Protein AF-A0A4V2JX90-F1 (afdb_monomer)

Secondary structure (DSSP, 8-state):
------------TTHHHHS--SEEEEETTTTEEEEEEEEEE-GGGHHHHHHHHHHTTHHHHHHHHHHHTSEEEEEEEEEETTS-B-TTHHHHHHHHT--HHHHHHHHHHHHHHHHHHHHHHHHHHHH-TTTSHHHHHHHHHHHHHHHTT--PPPPPPPP------------

Sequence (171 aa):
MFKIEFKFISFRYFYLIWNRPDIFILDKKKNKITLIEVGITSQDSLQKVETKKLRKYDLLANELGLIYKCSVEIIPYVMTWDGIVTKYHKSHLKRLEIPMNVEAYIQSIVLKKTVETISFDRRRGLDSGLNAEESWERALMGVIIGSEMHEEPIPPLKEAKREEDGVKILK

Radius of gyration: 28.01 Å; Cα contacts (8 Å, |Δi|>4): 129; chains: 1; bounding box: 46×88×72 Å

Structure (mmCIF, N/CA/C/O backbone):
data_AF-A0A4V2JX90-F1
#
_entry.id   AF-A0A4V2JX90-F1
#
loop_
_atom_site.group_PDB
_atom_site.id
_atom_site.type_symbol
_atom_site.label_atom_id
_atom_site.label_alt_id
_atom_site.label_comp_id
_atom_site.label_asym_id
_atom_site.label_entity_id
_atom_site.label_seq_id
_atom_site.pdbx_PDB_ins_code
_atom_site.Cartn_x
_atom_site.Cartn_y
_atom_site.Cartn_z
_atom_site.occupancy
_atom_site.B_iso_or_equiv
_atom_site.auth_seq_id
_atom_site.auth_comp_id
_atom_site.auth_asym_id
_atom_site.auth_atom_id
_atom_site.pdbx_PDB_model_num
ATOM 1 N N . MET A 1 1 ? -22.627 -4.793 3.255 1.00 29.77 1 MET A N 1
ATOM 2 C CA . MET A 1 1 ? -22.663 -3.658 2.306 1.00 29.77 1 MET A CA 1
ATOM 3 C C . MET A 1 1 ? -21.677 -2.594 2.779 1.00 29.77 1 MET A C 1
ATOM 5 O O . MET A 1 1 ? -21.986 -1.838 3.697 1.00 29.77 1 MET A O 1
ATOM 9 N N . P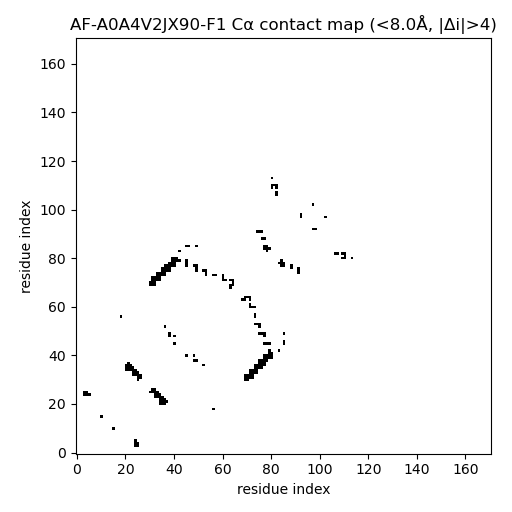HE A 1 2 ? -20.458 -2.615 2.235 1.00 29.84 2 PHE A N 1
ATOM 10 C CA . PHE A 1 2 ? -19.443 -1.591 2.485 1.00 29.84 2 PHE A CA 1
ATOM 11 C C . PHE A 1 2 ? -19.854 -0.326 1.735 1.00 29.84 2 PHE A C 1
ATOM 13 O O . PHE A 1 2 ? -19.918 -0.320 0.510 1.00 29.84 2 PHE A O 1
ATOM 20 N N . LYS A 1 3 ? -20.212 0.727 2.469 1.00 25.84 3 LYS A N 1
ATOM 21 C CA . LYS A 1 3 ? -20.506 2.030 1.878 1.00 25.84 3 LYS A CA 1
ATOM 22 C C . LYS A 1 3 ? -19.171 2.761 1.754 1.00 25.84 3 LYS A C 1
ATOM 24 O O . LYS A 1 3 ? -18.691 3.320 2.735 1.00 25.84 3 LYS A O 1
ATOM 29 N N . ILE A 1 4 ? -18.545 2.690 0.581 1.00 36.25 4 ILE A N 1
ATOM 30 C CA . ILE A 1 4 ? -17.352 3.485 0.270 1.00 36.25 4 ILE A CA 1
ATOM 31 C C . ILE A 1 4 ? -17.838 4.923 0.052 1.00 36.25 4 ILE A C 1
ATOM 33 O O . ILE A 1 4 ? -18.248 5.300 -1.041 1.00 36.25 4 ILE A O 1
ATOM 37 N N . GLU A 1 5 ? -17.895 5.716 1.123 1.00 29.45 5 GLU A N 1
ATOM 38 C CA . GLU A 1 5 ? -18.106 7.160 1.008 1.00 29.45 5 GLU A CA 1
ATOM 39 C C . GLU A 1 5 ? -16.766 7.804 0.633 1.00 29.45 5 GLU A C 1
ATOM 41 O O . GLU A 1 5 ? -15.902 7.985 1.490 1.00 29.45 5 GLU A O 1
ATOM 46 N N . PHE A 1 6 ? -16.596 8.182 -0.639 1.00 34.50 6 PHE A N 1
ATOM 47 C CA . PHE A 1 6 ? -15.551 9.124 -1.052 1.00 34.50 6 PHE A CA 1
ATOM 48 C C . PHE A 1 6 ? -15.888 10.506 -0.484 1.00 34.50 6 PHE A C 1
ATOM 50 O O . PHE A 1 6 ? -16.434 11.371 -1.164 1.00 34.50 6 PHE A O 1
ATOM 57 N N . LYS A 1 7 ? -15.612 10.720 0.802 1.00 36.81 7 LYS A N 1
ATOM 58 C CA . LYS A 1 7 ? -15.626 12.066 1.366 1.00 36.81 7 LYS A CA 1
ATOM 59 C C . LYS A 1 7 ? -14.306 12.739 1.014 1.00 36.81 7 LYS A C 1
ATOM 61 O O . LYS A 1 7 ? -13.288 12.476 1.646 1.00 36.81 7 LYS A O 1
ATOM 66 N N . PHE A 1 8 ? -14.341 13.637 0.032 1.00 36.81 8 PHE A N 1
ATOM 67 C CA . PHE A 1 8 ? -13.357 14.712 -0.058 1.00 36.81 8 PHE A CA 1
ATOM 68 C C . PHE A 1 8 ? -13.510 15.568 1.204 1.00 36.81 8 PHE A C 1
ATOM 70 O O . PHE A 1 8 ? -14.436 16.367 1.334 1.00 36.81 8 PHE A O 1
ATOM 77 N N . ILE A 1 9 ? -12.661 15.318 2.197 1.00 41.91 9 ILE A N 1
ATOM 78 C CA . ILE A 1 9 ? -12.622 16.100 3.428 1.00 41.91 9 ILE A CA 1
ATOM 79 C C . ILE A 1 9 ? -11.915 17.417 3.099 1.00 41.91 9 ILE A C 1
ATOM 81 O O . ILE A 1 9 ? -10.709 17.452 2.867 1.00 41.91 9 ILE A O 1
ATOM 85 N N . SER A 1 10 ? -12.687 18.504 3.091 1.00 36.66 10 SER A N 1
ATOM 86 C CA . SER A 1 10 ? -12.191 19.880 3.111 1.00 36.66 10 SER A CA 1
ATOM 87 C C . SER A 1 10 ? -11.546 20.167 4.473 1.00 36.66 10 SER A C 1
ATOM 89 O O . SER A 1 10 ? -12.164 20.769 5.346 1.00 36.66 10 SER A O 1
ATOM 91 N N . PHE A 1 11 ? -10.309 19.719 4.680 1.00 35.97 11 PHE A N 1
ATOM 92 C CA . PHE A 1 11 ? -9.453 20.212 5.758 1.00 35.97 11 PHE A CA 1
ATOM 93 C C . PHE A 1 11 ? -8.306 20.992 5.119 1.00 35.97 11 PHE A C 1
ATOM 95 O O . PHE A 1 11 ? -7.435 20.414 4.487 1.00 35.97 11 PHE A O 1
ATOM 102 N N . ARG A 1 12 ? -8.345 22.323 5.259 1.00 38.94 12 ARG A N 1
ATOM 103 C CA . ARG A 1 12 ? -7.213 23.250 5.083 1.00 38.94 12 ARG A CA 1
ATOM 104 C C . ARG A 1 12 ? -6.366 22.979 3.825 1.00 38.94 12 ARG A C 1
ATOM 106 O O . ARG A 1 12 ? -5.317 22.346 3.883 1.00 38.94 12 ARG A O 1
ATOM 113 N N . TYR A 1 13 ? -6.840 23.535 2.709 1.00 39.00 13 TYR A N 1
ATOM 114 C CA . TYR A 1 13 ? -6.407 23.370 1.311 1.00 39.00 13 TYR A CA 1
ATOM 115 C C . TYR A 1 13 ? -4.895 23.337 0.995 1.00 39.00 13 TYR A C 1
ATOM 117 O O . TYR A 1 13 ? -4.551 22.977 -0.120 1.00 39.00 13 TYR A O 1
ATOM 125 N N . PHE A 1 14 ? -3.979 23.658 1.912 1.00 35.09 14 PHE A N 1
ATOM 126 C CA . PHE A 1 14 ? -2.550 23.769 1.599 1.00 35.09 14 PHE A CA 1
ATOM 127 C C . PHE A 1 14 ? -1.708 22.519 1.937 1.00 35.09 14 PHE A C 1
ATOM 129 O O . PHE A 1 14 ? -0.846 22.145 1.150 1.00 35.09 14 PHE A O 1
ATOM 136 N N . TYR A 1 15 ? -1.966 21.809 3.047 1.00 43.00 15 TYR A N 1
ATOM 137 C CA . TYR A 1 15 ? -1.152 20.637 3.451 1.00 43.00 15 TYR A CA 1
ATOM 138 C C . TYR A 1 15 ? -1.571 19.322 2.762 1.00 43.00 15 TYR A C 1
ATOM 140 O O . TYR A 1 15 ? -0.749 18.435 2.539 1.00 43.00 15 TYR A O 1
ATOM 148 N N . LEU A 1 16 ? -2.842 19.204 2.366 1.00 48.28 16 LEU A N 1
ATOM 149 C CA . LEU A 1 16 ? -3.390 18.008 1.711 1.00 48.28 16 LEU A CA 1
ATOM 150 C C . LEU A 1 16 ? -3.055 17.908 0.215 1.00 48.28 16 LEU A C 1
ATOM 152 O O . LEU A 1 16 ? -3.085 16.805 -0.323 1.00 48.28 16 LEU A O 1
ATOM 156 N N . ILE A 1 17 ? -2.702 19.018 -0.450 1.00 49.50 17 ILE A N 1
ATOM 157 C CA . ILE A 1 17 ? -2.241 18.990 -1.852 1.00 49.50 17 ILE A CA 1
ATOM 158 C C . ILE A 1 17 ? -0.892 18.267 -1.952 1.00 49.50 17 ILE A C 1
ATOM 160 O O . ILE A 1 17 ? -0.667 17.510 -2.893 1.00 49.50 17 ILE A O 1
ATOM 164 N N . TRP A 1 18 ? -0.024 18.448 -0.954 1.00 49.97 18 TRP A N 1
ATOM 165 C CA . TRP A 1 18 ? 1.335 17.906 -0.967 1.00 49.97 18 TRP A CA 1
ATOM 166 C C . TRP A 1 18 ? 1.446 16.477 -0.431 1.00 49.97 18 TRP A C 1
ATOM 168 O O . TRP A 1 18 ? 2.356 15.755 -0.832 1.00 49.97 18 TRP A O 1
ATOM 178 N N . ASN A 1 19 ? 0.535 16.041 0.448 1.00 69.94 19 ASN A N 1
ATOM 179 C CA . ASN A 1 19 ? 0.655 14.751 1.137 1.00 69.94 19 ASN A CA 1
ATOM 180 C C . ASN A 1 19 ? -0.611 13.884 1.030 1.00 69.94 19 ASN A C 1
ATOM 182 O O . ASN A 1 19 ? -1.121 13.348 2.015 1.00 69.94 19 ASN A O 1
ATOM 186 N N . ARG A 1 20 ? -1.139 13.752 -0.190 1.00 82.62 20 ARG A N 1
ATOM 187 C CA . ARG A 1 20 ? -2.344 12.966 -0.482 1.00 82.62 20 ARG A CA 1
ATOM 188 C C . ARG A 1 20 ? -2.003 11.478 -0.683 1.00 82.62 20 ARG A C 1
ATOM 190 O O . ARG A 1 20 ? -1.139 11.200 -1.511 1.00 82.62 20 ARG A O 1
ATOM 197 N N . PRO A 1 21 ? -2.642 10.536 0.035 1.00 87.00 21 PRO A N 1
ATOM 198 C CA . PRO A 1 21 ? -2.525 9.102 -0.249 1.00 87.00 21 PRO A CA 1
ATOM 199 C C . PRO A 1 21 ? -3.274 8.732 -1.535 1.00 87.00 21 PRO A C 1
ATOM 201 O O . PRO A 1 21 ? -4.259 9.391 -1.884 1.00 87.00 21 PRO A O 1
ATOM 204 N N . ASP A 1 22 ? -2.857 7.651 -2.199 1.00 88.06 22 ASP A N 1
ATOM 205 C CA . ASP A 1 22 ? -3.521 7.170 -3.421 1.00 88.06 22 ASP A CA 1
ATOM 206 C C . ASP A 1 22 ? -4.985 6.791 -3.162 1.00 88.06 22 ASP A C 1
ATOM 208 O O . ASP A 1 22 ? -5.882 7.151 -3.929 1.00 88.06 22 ASP A O 1
ATOM 212 N N . ILE A 1 23 ? -5.243 6.088 -2.054 1.00 90.31 23 ILE A N 1
ATOM 213 C CA . ILE A 1 23 ? -6.596 5.741 -1.617 1.00 90.31 23 ILE A CA 1
ATOM 214 C C . ILE A 1 23 ? -6.744 6.047 -0.127 1.00 90.31 23 ILE A C 1
ATOM 216 O O . ILE A 1 23 ? -5.899 5.703 0.700 1.00 90.31 23 ILE A O 1
ATOM 220 N N . PHE A 1 24 ? -7.869 6.668 0.214 1.00 90.69 24 PHE A N 1
ATOM 221 C CA . PHE A 1 24 ? -8.267 6.986 1.578 1.00 90.69 24 PHE A CA 1
ATOM 222 C C . PHE A 1 24 ? -9.618 6.335 1.874 1.00 90.69 24 PHE A C 1
ATOM 224 O O . PHE A 1 24 ? -10.597 6.591 1.170 1.00 90.69 24 PHE A O 1
ATOM 231 N N . ILE A 1 25 ? -9.684 5.508 2.917 1.00 90.19 25 ILE A N 1
ATOM 232 C CA . ILE A 1 25 ? -10.907 4.812 3.330 1.00 90.19 25 ILE A CA 1
ATOM 233 C C . ILE A 1 25 ? -11.227 5.196 4.771 1.00 90.19 25 ILE A C 1
ATOM 235 O O . ILE A 1 25 ? -10.423 4.949 5.666 1.00 90.19 25 ILE A O 1
ATOM 239 N N . LEU A 1 26 ? -12.417 5.750 5.006 1.00 89.94 26 LEU A N 1
ATOM 240 C CA . LEU A 1 26 ? -12.956 5.986 6.346 1.00 89.94 26 LEU A CA 1
ATOM 241 C C . LEU A 1 26 ? -14.094 5.000 6.616 1.00 89.94 26 LEU A C 1
ATOM 243 O O . LEU A 1 26 ? -15.202 5.155 6.098 1.00 89.94 26 LEU A O 1
ATOM 247 N N . ASP A 1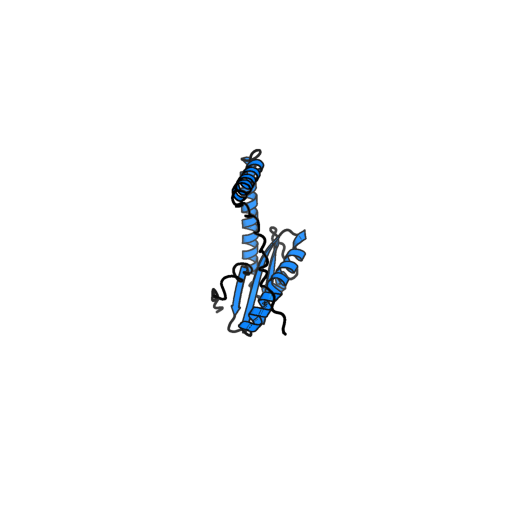 27 ? -13.835 4.013 7.468 1.00 88.25 27 ASP A N 1
ATOM 248 C CA . ASP A 1 27 ? -14.861 3.114 7.980 1.00 88.25 27 ASP A CA 1
ATOM 249 C C . ASP A 1 27 ? -15.412 3.655 9.305 1.00 88.25 27 ASP A C 1
ATOM 251 O O . ASP A 1 27 ? -14.828 3.486 10.378 1.00 88.25 27 ASP A O 1
ATOM 255 N N . LYS A 1 28 ? -16.578 4.303 9.227 1.00 88.12 28 LYS A N 1
ATOM 256 C CA . LYS A 1 28 ? -17.282 4.834 10.403 1.00 88.12 28 LYS A CA 1
ATOM 257 C C . LYS A 1 28 ? -17.780 3.742 11.352 1.00 88.12 28 LYS A C 1
ATOM 259 O O . LYS A 1 28 ? -17.926 4.012 12.536 1.00 88.12 28 LYS A O 1
ATOM 264 N N . LYS A 1 29 ? -18.069 2.531 10.857 1.00 90.50 29 LYS A N 1
ATOM 265 C CA . LYS A 1 29 ? -18.579 1.432 11.695 1.00 90.50 29 LYS A CA 1
ATOM 266 C C . LYS A 1 29 ? -17.458 0.810 12.512 1.00 90.50 29 LYS A C 1
ATOM 268 O O . LYS A 1 29 ? -17.640 0.553 13.695 1.00 90.50 29 LYS A O 1
ATOM 273 N N . LYS A 1 30 ? -16.301 0.592 11.880 1.00 90.00 30 LYS A N 1
ATOM 274 C CA . LYS A 1 30 ? -15.095 0.071 12.542 1.00 90.00 30 LYS A CA 1
ATOM 275 C C . LYS A 1 30 ? -14.282 1.166 13.255 1.00 90.00 30 LYS A C 1
ATOM 277 O O . LYS A 1 30 ? -13.256 0.850 13.846 1.00 90.00 30 LYS A O 1
ATOM 282 N N . ASN A 1 31 ? -14.718 2.431 13.186 1.00 91.44 31 ASN A N 1
ATOM 283 C CA . ASN A 1 31 ? -13.991 3.617 13.652 1.00 91.44 31 ASN A CA 1
ATOM 284 C C . ASN A 1 31 ? -12.501 3.581 13.254 1.00 91.44 31 ASN A C 1
ATOM 286 O O . ASN A 1 31 ? -11.592 3.633 14.093 1.00 91.44 31 ASN A O 1
ATOM 290 N N . LYS A 1 32 ? -12.263 3.407 11.950 1.00 93.19 32 LYS A N 1
ATOM 291 C CA . LYS A 1 32 ? -10.935 3.168 11.384 1.00 93.19 32 LYS A CA 1
ATOM 292 C C . LYS A 1 32 ? -10.738 3.936 10.083 1.00 93.19 32 LYS A C 1
ATOM 294 O O . LYS A 1 32 ? -11.591 3.898 9.198 1.00 93.19 32 LYS A O 1
ATOM 299 N N . ILE A 1 33 ? -9.584 4.575 9.946 1.00 93.12 33 ILE A N 1
ATOM 300 C CA . ILE A 1 33 ? -9.088 5.139 8.692 1.00 93.12 33 ILE A CA 1
ATOM 301 C C . ILE A 1 33 ? -8.016 4.207 8.132 1.00 93.12 33 ILE A C 1
ATOM 303 O O . ILE A 1 33 ? -7.152 3.725 8.860 1.00 93.12 33 ILE A O 1
ATOM 307 N N . THR A 1 34 ? -8.065 3.948 6.830 1.00 93.69 34 THR A N 1
ATOM 308 C CA . THR A 1 34 ? -7.023 3.213 6.109 1.00 93.69 34 THR A CA 1
ATOM 309 C C . THR A 1 34 ? -6.476 4.082 4.985 1.00 93.69 34 THR A C 1
ATOM 311 O O . THR A 1 34 ? -7.232 4.558 4.136 1.00 93.69 34 THR A O 1
ATOM 314 N N . LEU A 1 35 ? -5.164 4.291 5.001 1.00 93.31 35 LEU A N 1
ATOM 315 C CA . LEU A 1 35 ? -4.403 4.983 3.969 1.00 93.31 35 LEU A CA 1
ATOM 316 C C . LEU A 1 35 ? -3.705 3.921 3.125 1.00 93.31 35 LEU A C 1
ATOM 318 O O . LEU A 1 35 ? -2.921 3.139 3.662 1.00 93.31 35 LEU A O 1
ATOM 322 N N . ILE A 1 36 ? -3.992 3.872 1.828 1.00 92.19 36 ILE A N 1
ATOM 323 C CA . ILE A 1 36 ? -3.352 2.924 0.916 1.00 92.19 36 ILE A CA 1
ATOM 324 C C . ILE A 1 36 ? -2.487 3.706 -0.054 1.00 92.19 36 ILE A C 1
ATOM 326 O O . ILE A 1 36 ? -2.939 4.660 -0.685 1.00 92.19 36 ILE A O 1
ATOM 330 N N . GLU A 1 37 ? -1.247 3.259 -0.169 1.00 92.25 37 GLU A N 1
ATOM 331 C CA . GLU A 1 37 ? -0.259 3.822 -1.070 1.00 92.25 37 GLU A CA 1
ATOM 332 C C . GLU A 1 37 ? 0.204 2.714 -2.016 1.00 92.25 37 GLU A C 1
ATOM 334 O O . GLU A 1 37 ? 0.807 1.723 -1.595 1.00 92.25 37 GLU A O 1
ATOM 339 N N . VAL A 1 38 ? -0.088 2.876 -3.300 1.00 89.81 38 VAL A N 1
ATOM 340 C CA . VAL A 1 38 ? 0.173 1.887 -4.341 1.00 89.81 38 VAL A CA 1
ATOM 341 C C . VAL A 1 38 ? 1.541 2.156 -4.960 1.00 89.81 38 VAL A C 1
ATOM 343 O O . VAL A 1 38 ? 1.936 3.297 -5.191 1.00 89.81 38 VAL A O 1
ATOM 346 N N . GLY A 1 39 ? 2.324 1.111 -5.203 1.00 89.62 39 GLY A N 1
ATOM 347 C CA . GLY A 1 39 ? 3.629 1.222 -5.850 1.00 89.62 39 GLY A CA 1
ATOM 348 C C . GLY A 1 39 ? 3.842 0.129 -6.880 1.00 89.62 39 GLY A C 1
ATOM 349 O O . GLY A 1 39 ? 3.771 -1.045 -6.534 1.00 89.62 39 GLY A O 1
ATOM 350 N N . ILE A 1 40 ? 4.162 0.516 -8.114 1.00 90.62 40 ILE A N 1
ATOM 351 C CA . ILE A 1 40 ? 4.714 -0.394 -9.123 1.00 90.62 40 ILE A CA 1
ATOM 352 C C . ILE A 1 40 ? 6.218 -0.141 -9.184 1.00 90.62 40 ILE A C 1
ATOM 354 O O . ILE A 1 40 ? 6.645 1.012 -9.253 1.00 90.62 40 ILE A O 1
ATOM 358 N N . THR A 1 41 ? 7.028 -1.191 -9.082 1.00 91.94 41 THR A N 1
ATOM 359 C CA . THR A 1 41 ? 8.478 -1.035 -8.923 1.00 91.94 41 THR A CA 1
ATOM 360 C C . THR A 1 41 ? 9.288 -2.176 -9.542 1.00 91.94 41 THR A C 1
ATOM 362 O O . THR A 1 41 ? 8.719 -3.156 -10.017 1.00 91.94 41 THR A O 1
ATOM 365 N N . SER A 1 42 ? 10.615 -2.046 -9.559 1.00 91.31 42 SER A N 1
ATOM 366 C CA . SER A 1 42 ? 11.508 -3.131 -9.969 1.00 91.31 42 SER A CA 1
ATOM 367 C C . SER A 1 42 ? 11.675 -4.142 -8.836 1.00 91.31 42 SER A C 1
ATOM 369 O O . SER A 1 42 ? 11.535 -3.806 -7.656 1.00 91.31 42 SER A O 1
ATOM 371 N N . GLN A 1 43 ? 12.025 -5.380 -9.173 1.00 89.94 43 GLN A N 1
ATOM 372 C CA . GLN A 1 43 ? 12.210 -6.435 -8.178 1.00 89.94 43 GLN A CA 1
ATOM 373 C C . GLN A 1 43 ? 13.255 -6.076 -7.104 1.00 89.94 43 GLN A C 1
ATOM 375 O O . GLN A 1 43 ? 13.008 -6.291 -5.917 1.00 89.94 43 GLN A O 1
ATOM 380 N N . ASP A 1 44 ? 14.362 -5.439 -7.490 1.00 91.50 44 ASP A N 1
ATOM 381 C CA . ASP A 1 44 ? 15.461 -5.087 -6.575 1.00 91.50 44 ASP A CA 1
ATOM 382 C C . ASP A 1 44 ? 15.082 -4.017 -5.545 1.00 91.50 44 ASP A C 1
ATOM 384 O O . ASP A 1 44 ? 15.634 -3.954 -4.446 1.00 91.50 44 ASP A O 1
ATOM 388 N N . SER A 1 45 ? 14.123 -3.155 -5.883 1.00 91.81 45 SER A N 1
ATOM 389 C CA . SER A 1 45 ? 13.718 -2.035 -5.030 1.00 91.81 45 SER A CA 1
ATOM 390 C C . SER A 1 45 ? 12.450 -2.315 -4.221 1.00 91.81 45 SER A C 1
ATOM 392 O O . SER A 1 45 ? 12.054 -1.485 -3.398 1.00 91.81 45 SER A O 1
ATOM 394 N N . LEU A 1 46 ? 11.869 -3.510 -4.367 1.00 90.50 46 LEU A N 1
ATOM 395 C CA . LEU A 1 46 ? 10.586 -3.897 -3.785 1.00 90.50 46 LEU A CA 1
ATOM 396 C C . LEU A 1 46 ? 10.514 -3.656 -2.266 1.00 90.50 46 LEU A C 1
ATOM 398 O O . LEU A 1 46 ? 9.618 -2.957 -1.790 1.00 90.50 46 LEU A O 1
ATOM 402 N N . GLN A 1 47 ? 11.499 -4.146 -1.505 1.00 89.81 47 GLN A N 1
ATOM 403 C CA . GLN A 1 47 ? 11.542 -3.971 -0.042 1.00 89.81 47 GLN A CA 1
ATOM 404 C C . GLN A 1 47 ? 11.761 -2.508 0.375 1.00 89.81 47 GLN A C 1
ATOM 406 O O . GLN A 1 47 ? 11.183 -2.027 1.357 1.00 89.81 47 GLN A O 1
ATOM 411 N N . LYS A 1 48 ? 12.598 -1.784 -0.378 1.00 92.56 48 LYS A N 1
ATOM 412 C CA . LYS A 1 48 ? 12.916 -0.376 -0.113 1.00 92.56 48 LYS A CA 1
ATOM 413 C C . LYS A 1 48 ? 11.686 0.504 -0.328 1.00 92.56 48 LYS A C 1
ATOM 415 O O . LYS A 1 48 ? 11.389 1.359 0.506 1.00 92.56 48 LYS A O 1
ATOM 420 N N . VAL A 1 49 ? 10.961 0.283 -1.424 1.00 91.12 49 VAL A N 1
ATOM 421 C CA . VAL A 1 49 ? 9.740 1.023 -1.766 1.00 91.12 49 VAL A CA 1
ATOM 422 C C . VAL A 1 49 ? 8.619 0.718 -0.780 1.00 91.12 49 VAL A C 1
ATOM 424 O O . VAL A 1 49 ? 7.970 1.652 -0.313 1.00 91.12 49 VAL A O 1
ATOM 427 N N . GLU A 1 50 ? 8.436 -0.546 -0.401 1.00 90.69 50 GLU A N 1
ATOM 428 C CA . GLU A 1 50 ? 7.457 -0.947 0.615 1.00 90.69 50 GLU A CA 1
ATOM 429 C C . GLU A 1 50 ? 7.701 -0.234 1.951 1.00 90.69 50 GLU A C 1
ATOM 431 O O . GLU A 1 50 ? 6.798 0.414 2.483 1.00 90.69 50 GLU A O 1
ATOM 436 N N . THR A 1 51 ? 8.940 -0.255 2.449 1.00 91.56 51 THR A N 1
ATOM 437 C CA . THR A 1 51 ? 9.295 0.396 3.722 1.00 91.56 51 THR A CA 1
ATOM 438 C C . THR A 1 51 ? 9.129 1.914 3.651 1.00 91.56 51 THR A C 1
ATOM 440 O O . THR A 1 51 ? 8.611 2.531 4.584 1.00 91.56 51 THR A O 1
ATOM 443 N N . LYS A 1 52 ? 9.535 2.531 2.533 1.00 92.31 52 LYS A N 1
ATOM 444 C CA . LYS A 1 52 ? 9.384 3.976 2.319 1.00 92.31 52 LYS A CA 1
ATOM 445 C C . LYS A 1 52 ? 7.910 4.386 2.307 1.00 92.31 52 LYS A C 1
ATOM 447 O O . LYS A 1 52 ? 7.563 5.390 2.920 1.00 92.31 52 LYS A O 1
ATOM 452 N N . LYS A 1 53 ? 7.050 3.617 1.633 1.00 91.38 53 LYS A N 1
ATOM 453 C CA . LYS A 1 53 ? 5.606 3.888 1.558 1.00 91.38 53 LYS A CA 1
ATOM 454 C C . LYS A 1 53 ? 4.910 3.666 2.899 1.00 91.38 53 LYS A C 1
ATOM 456 O O . LYS A 1 53 ? 4.060 4.472 3.257 1.00 91.38 53 LYS A O 1
ATOM 461 N N . LEU A 1 54 ? 5.320 2.653 3.666 1.00 91.62 54 LEU A N 1
ATOM 462 C CA . LEU A 1 54 ? 4.780 2.400 5.003 1.00 91.62 54 LEU A CA 1
ATOM 463 C C . LEU A 1 54 ? 4.981 3.596 5.946 1.00 91.62 54 LEU A C 1
ATOM 465 O O . LEU A 1 54 ? 4.048 3.969 6.641 1.00 91.62 54 LEU A O 1
ATOM 469 N N . ARG A 1 55 ? 6.171 4.213 5.933 1.00 91.62 55 ARG A N 1
ATOM 470 C CA . ARG A 1 55 ? 6.521 5.328 6.837 1.00 91.62 55 ARG A CA 1
ATOM 471 C C . ARG A 1 55 ? 6.132 6.717 6.323 1.00 91.62 55 ARG A C 1
ATOM 473 O O . ARG A 1 55 ? 6.231 7.701 7.049 1.00 91.62 55 ARG A O 1
ATOM 480 N N . LYS A 1 56 ? 5.707 6.827 5.058 1.00 89.19 56 LYS A N 1
ATOM 481 C CA . LYS A 1 56 ? 5.422 8.112 4.387 1.00 89.19 56 LYS A CA 1
ATOM 482 C C . LYS A 1 56 ? 4.384 8.948 5.141 1.00 89.19 56 LYS A C 1
ATOM 484 O O . LYS A 1 56 ? 4.491 10.170 5.181 1.00 89.19 56 LYS A O 1
ATOM 489 N N . TYR A 1 57 ? 3.397 8.282 5.736 1.00 90.56 57 TYR A N 1
ATOM 490 C CA . TYR A 1 57 ? 2.240 8.924 6.353 1.00 90.56 57 TYR A CA 1
ATOM 491 C C . TYR A 1 57 ? 2.193 8.785 7.876 1.00 90.56 57 TYR A C 1
ATOM 493 O O . TYR A 1 57 ? 1.138 9.036 8.445 1.00 90.56 57 TYR A O 1
ATOM 501 N N . ASP A 1 58 ? 3.294 8.433 8.548 1.00 92.38 58 ASP A N 1
ATOM 502 C CA . ASP A 1 58 ? 3.296 8.229 10.009 1.00 92.38 58 ASP A CA 1
ATOM 503 C C . ASP A 1 58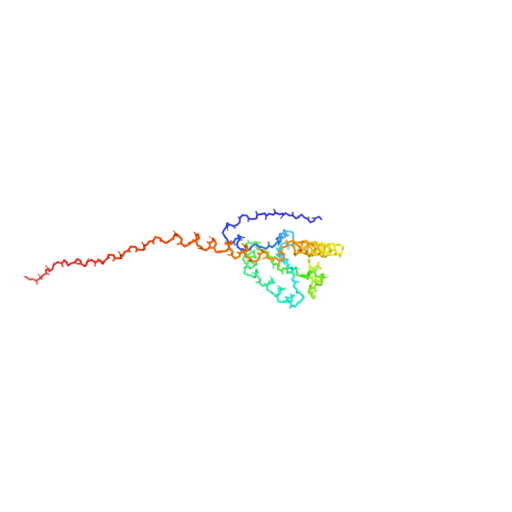 ? 2.794 9.476 10.766 1.00 92.38 58 ASP A C 1
ATOM 505 O O . ASP A 1 58 ? 1.939 9.380 11.647 1.00 92.38 58 ASP A O 1
ATOM 509 N N . LEU A 1 59 ? 3.254 10.670 10.370 1.00 91.19 59 LEU A N 1
ATOM 510 C CA . LEU A 1 59 ? 2.795 11.939 10.952 1.00 91.19 59 LEU A CA 1
ATOM 511 C C . LEU A 1 59 ? 1.314 12.209 10.654 1.00 91.19 59 LEU A C 1
ATOM 513 O O . LEU A 1 59 ? 0.548 12.528 11.562 1.00 91.19 59 LEU A O 1
ATOM 517 N N . LEU A 1 60 ? 0.901 12.022 9.396 1.00 89.44 60 LEU A N 1
ATOM 518 C CA . LEU A 1 60 ? -0.485 12.224 8.966 1.00 89.44 60 LEU A CA 1
ATOM 519 C C . LEU A 1 60 ? -1.435 11.268 9.704 1.00 89.44 60 LEU A C 1
ATOM 521 O O . LEU A 1 60 ? -2.531 11.658 10.100 1.00 89.44 60 LEU A O 1
ATOM 525 N N . ALA A 1 61 ? -1.019 10.019 9.908 1.00 91.62 61 ALA A N 1
ATOM 526 C CA . ALA A 1 61 ? -1.797 9.025 10.627 1.00 91.62 61 ALA A CA 1
ATOM 527 C C . ALA A 1 61 ? -2.036 9.436 12.084 1.00 91.62 61 ALA A C 1
ATOM 529 O O . ALA A 1 61 ? -3.158 9.300 12.574 1.00 91.62 61 ALA A O 1
ATOM 530 N N . ASN A 1 62 ? -1.026 10.006 12.748 1.00 92.06 62 ASN A N 1
ATOM 531 C 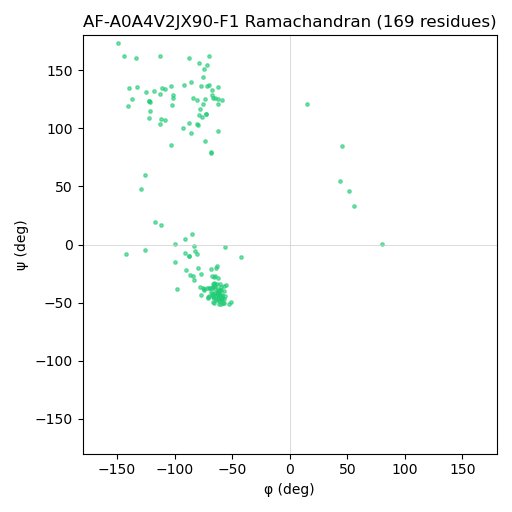CA . ASN A 1 62 ? -1.167 10.518 14.111 1.00 92.06 62 ASN A CA 1
ATOM 532 C C . ASN A 1 62 ? -2.158 11.688 14.178 1.00 92.06 62 ASN A C 1
ATOM 534 O O . ASN A 1 62 ? -3.064 11.679 15.011 1.00 92.06 62 ASN A O 1
ATOM 538 N N . GLU A 1 63 ? -2.038 12.666 13.278 1.00 91.25 63 GLU A N 1
ATOM 539 C CA . GLU A 1 63 ? -2.953 13.815 13.228 1.00 91.25 63 GLU A CA 1
ATOM 540 C C . GLU A 1 63 ? -4.401 13.384 12.963 1.00 91.25 63 GLU A C 1
ATOM 542 O O . GLU A 1 63 ? -5.323 13.801 13.668 1.00 91.25 63 GLU A O 1
ATOM 547 N N . LEU A 1 64 ? -4.610 12.501 11.983 1.00 89.50 64 LEU A N 1
ATOM 548 C CA . LEU A 1 64 ? -5.929 11.957 11.665 1.00 89.50 64 LEU A CA 1
ATOM 549 C C . LEU A 1 64 ? -6.520 11.178 12.843 1.00 89.50 64 LEU A C 1
ATOM 551 O O . LEU A 1 64 ? -7.711 11.320 13.128 1.00 89.50 64 LEU A O 1
ATOM 555 N N . GLY A 1 65 ? -5.695 10.401 13.549 1.00 92.25 65 GLY A N 1
ATOM 556 C CA . GLY A 1 65 ? -6.108 9.668 14.741 1.00 92.25 65 GLY A CA 1
ATOM 557 C C . GLY A 1 65 ? -6.613 10.591 15.849 1.00 92.25 65 GLY A C 1
ATOM 558 O O . GLY A 1 65 ? -7.630 10.291 16.474 1.00 92.25 65 GLY A O 1
ATOM 559 N N . LEU A 1 66 ? -5.972 11.748 16.042 1.00 90.69 66 LEU A N 1
ATOM 560 C CA . LEU A 1 66 ? -6.398 12.757 17.016 1.00 90.69 66 LEU A CA 1
ATOM 561 C C . LEU A 1 66 ? -7.688 13.473 16.595 1.00 90.69 66 LEU A C 1
ATOM 563 O O . LEU A 1 66 ? -8.600 13.622 17.409 1.00 90.69 66 LEU A O 1
ATOM 567 N N . ILE A 1 67 ? -7.786 13.889 15.327 1.00 89.31 67 ILE A N 1
ATOM 568 C CA . ILE A 1 67 ? -8.936 14.646 14.804 1.00 89.31 67 ILE A CA 1
ATOM 569 C C . ILE A 1 67 ? -10.205 13.795 14.823 1.00 89.31 67 ILE A C 1
ATOM 571 O O . ILE A 1 67 ? -11.250 14.229 15.310 1.00 89.31 67 ILE A O 1
ATOM 575 N N . TYR A 1 68 ? -10.119 12.579 14.286 1.00 86.94 68 TYR A N 1
ATOM 576 C CA . TYR A 1 68 ? -11.271 11.694 14.131 1.00 86.94 68 TYR A CA 1
ATOM 577 C C . TYR A 1 68 ? -11.488 10.774 15.332 1.00 86.94 68 TYR A C 1
ATOM 579 O O . TYR A 1 68 ? -12.514 10.099 15.388 1.00 86.94 68 TYR A O 1
ATOM 587 N N . LYS A 1 69 ? -10.554 10.755 16.296 1.00 92.31 69 LYS A N 1
ATOM 588 C CA . LYS A 1 69 ? -10.566 9.847 17.455 1.00 92.31 69 LYS A CA 1
ATOM 589 C C . LYS A 1 69 ? -10.737 8.387 17.017 1.00 92.31 69 LYS A C 1
ATOM 591 O O . LYS A 1 69 ? -11.566 7.649 17.554 1.00 92.31 69 LYS A O 1
ATOM 596 N N . CYS A 1 70 ? -9.979 7.985 15.999 1.00 90.75 70 CYS A N 1
ATOM 597 C CA . CYS A 1 70 ? -10.096 6.688 15.339 1.00 90.75 70 CYS A CA 1
ATOM 598 C C . CYS A 1 70 ? -8.730 6.025 15.139 1.00 90.75 70 CYS A C 1
ATOM 600 O O . CYS A 1 70 ? -7.698 6.693 15.114 1.00 90.75 70 CYS A O 1
ATOM 602 N N . SER A 1 71 ? -8.723 4.707 14.931 1.00 93.19 71 SER A N 1
ATOM 603 C CA . SER A 1 71 ? -7.493 4.003 14.547 1.00 93.19 71 SER A CA 1
ATOM 604 C C . SER A 1 71 ? -7.116 4.343 13.104 1.00 93.19 71 SER A C 1
ATOM 606 O O . SER A 1 71 ? -7.985 4.369 12.234 1.00 93.19 71 SER A O 1
ATOM 608 N N . VAL A 1 72 ? -5.839 4.612 12.835 1.00 93.31 72 VAL A N 1
ATOM 609 C CA . VAL A 1 72 ? -5.350 4.879 11.477 1.00 93.31 72 VAL A CA 1
ATOM 610 C C . VAL A 1 72 ? -4.331 3.822 11.091 1.00 93.31 72 VAL A C 1
ATOM 612 O O . VAL A 1 72 ? -3.427 3.505 11.859 1.00 93.31 72 VAL A O 1
ATOM 615 N N . GLU A 1 73 ? -4.494 3.257 9.903 1.00 93.94 73 GLU A N 1
ATOM 616 C CA . GLU A 1 73 ? -3.628 2.215 9.370 1.00 93.94 73 GLU A CA 1
ATOM 617 C C . GLU A 1 73 ? -3.067 2.628 8.012 1.00 93.94 73 GLU A C 1
ATOM 619 O O . GLU A 1 73 ? -3.819 3.025 7.124 1.00 93.94 73 GLU A O 1
ATOM 624 N N . ILE A 1 74 ? -1.754 2.487 7.841 1.00 93.31 74 ILE A N 1
ATOM 625 C CA . ILE A 1 74 ? -1.073 2.703 6.564 1.00 93.31 74 ILE A CA 1
ATOM 626 C C . ILE A 1 74 ? -0.782 1.339 5.942 1.00 93.31 74 ILE A C 1
ATOM 628 O O . ILE A 1 74 ? -0.172 0.474 6.575 1.00 93.31 74 ILE A O 1
ATOM 632 N N . ILE A 1 75 ? -1.220 1.145 4.700 1.00 93.62 75 ILE A N 1
ATOM 633 C CA . ILE A 1 75 ? -1.028 -0.088 3.941 1.00 93.62 75 ILE A CA 1
ATOM 634 C C . ILE A 1 75 ? -0.277 0.226 2.644 1.00 93.62 75 ILE A C 1
ATOM 636 O O . ILE A 1 75 ? -0.852 0.816 1.726 1.00 93.62 75 ILE A O 1
ATOM 640 N N . PRO A 1 76 ? 0.996 -0.184 2.522 1.00 93.62 76 PRO A N 1
ATOM 641 C CA . PRO A 1 76 ? 1.692 -0.148 1.248 1.00 93.62 76 PRO A CA 1
ATOM 642 C C . PRO A 1 76 ? 1.197 -1.304 0.365 1.00 93.62 76 PRO A C 1
ATOM 644 O O . PRO A 1 76 ? 1.325 -2.475 0.719 1.00 93.62 76 PRO A O 1
ATOM 647 N N . TYR A 1 77 ? 0.650 -0.989 -0.807 1.00 90.56 77 TYR A N 1
ATOM 648 C CA . TYR A 1 77 ? 0.307 -1.977 -1.829 1.00 90.56 77 TYR A CA 1
ATOM 649 C C . TYR A 1 77 ? 1.362 -1.940 -2.931 1.00 90.56 77 TYR A C 1
ATOM 651 O O . TYR A 1 77 ? 1.238 -1.208 -3.913 1.00 90.56 77 TYR A O 1
ATOM 659 N N . VAL A 1 78 ? 2.448 -2.686 -2.736 1.00 90.94 78 VAL A N 1
ATOM 660 C CA . VAL A 1 78 ? 3.581 -2.684 -3.667 1.00 90.94 78 VAL A CA 1
ATOM 661 C C . VAL A 1 78 ? 3.634 -3.989 -4.451 1.00 90.94 78 VAL A C 1
ATOM 663 O O . VAL A 1 78 ? 3.514 -5.077 -3.887 1.00 90.94 78 VAL A O 1
ATOM 666 N N . MET A 1 79 ? 3.825 -3.869 -5.759 1.00 91.88 79 MET A N 1
ATOM 667 C CA . MET A 1 79 ? 4.046 -4.986 -6.666 1.00 91.88 79 MET A CA 1
ATOM 668 C C . MET A 1 79 ? 5.035 -4.599 -7.759 1.00 91.88 79 MET A C 1
ATOM 670 O O . MET A 1 79 ? 5.298 -3.422 -8.000 1.00 91.88 79 MET A O 1
ATOM 674 N N . THR A 1 80 ? 5.601 -5.595 -8.418 1.00 91.56 80 THR A N 1
ATOM 675 C CA . THR A 1 80 ? 6.470 -5.374 -9.571 1.00 91.56 80 THR A CA 1
ATOM 676 C C . THR A 1 80 ? 5.665 -5.296 -10.859 1.00 91.56 80 THR A C 1
ATOM 678 O O . THR A 1 80 ? 4.530 -5.775 -10.928 1.00 91.56 80 THR A O 1
ATOM 681 N N . TRP A 1 81 ? 6.260 -4.712 -11.897 1.00 88.38 81 TRP A N 1
ATOM 682 C CA . TRP A 1 81 ? 5.670 -4.724 -13.235 1.00 88.38 81 TRP A CA 1
ATOM 683 C C . TRP A 1 81 ? 5.531 -6.148 -13.814 1.00 88.38 81 TRP A C 1
ATOM 685 O O . TRP A 1 81 ? 4.711 -6.331 -14.708 1.00 88.38 81 TRP A O 1
ATOM 695 N N . ASP A 1 82 ? 6.264 -7.131 -13.264 1.00 86.44 82 ASP A N 1
ATOM 696 C CA . ASP A 1 82 ? 6.218 -8.571 -13.587 1.00 86.44 82 ASP A CA 1
ATOM 697 C C . ASP A 1 82 ? 5.210 -9.352 -12.718 1.00 86.44 82 ASP A C 1
ATOM 699 O O . ASP A 1 82 ? 5.123 -10.577 -12.781 1.00 86.44 82 ASP A O 1
ATOM 703 N N . GLY A 1 83 ? 4.437 -8.662 -11.872 1.00 87.50 83 GLY A N 1
ATOM 704 C CA . GLY A 1 83 ? 3.405 -9.274 -11.030 1.00 87.50 83 GLY A CA 1
ATOM 705 C C . GLY A 1 83 ? 3.921 -9.941 -9.750 1.00 87.50 83 GLY A C 1
ATOM 706 O O . GLY A 1 83 ? 3.121 -10.439 -8.961 1.00 87.50 83 GLY A O 1
ATOM 707 N N . ILE A 1 84 ? 5.229 -9.910 -9.481 1.00 90.19 84 ILE A N 1
ATOM 708 C CA . ILE A 1 84 ? 5.799 -10.342 -8.196 1.00 90.19 84 ILE A CA 1
ATOM 709 C C . ILE A 1 84 ? 5.361 -9.367 -7.103 1.00 90.19 84 ILE A C 1
ATOM 711 O O . ILE A 1 84 ? 5.468 -8.148 -7.261 1.00 90.19 84 ILE A O 1
ATOM 715 N N . VAL A 1 85 ? 4.893 -9.909 -5.983 1.00 90.50 85 VAL A N 1
ATOM 716 C CA . VAL A 1 85 ? 4.375 -9.153 -4.838 1.00 90.50 85 VAL A CA 1
ATOM 717 C C . VAL A 1 85 ? 5.272 -9.293 -3.611 1.00 90.50 85 VAL A C 1
ATOM 719 O O . VAL A 1 85 ? 6.098 -10.202 -3.518 1.00 90.50 85 VAL A O 1
ATOM 722 N N . THR A 1 86 ? 5.117 -8.387 -2.646 1.00 88.75 86 THR A N 1
ATOM 723 C CA . THR A 1 86 ? 5.909 -8.417 -1.409 1.00 88.75 86 THR A CA 1
ATOM 724 C C . THR A 1 86 ? 5.525 -9.584 -0.497 1.00 88.75 86 THR A C 1
ATOM 726 O O . THR A 1 86 ? 4.427 -10.141 -0.569 1.00 88.75 86 THR A O 1
ATOM 729 N N . LYS A 1 87 ? 6.406 -9.921 0.454 1.00 87.44 87 LYS A N 1
ATOM 730 C CA . LYS A 1 87 ? 6.118 -10.950 1.469 1.00 87.44 87 LYS A CA 1
ATOM 731 C C . LYS A 1 87 ? 4.929 -10.589 2.372 1.00 87.44 87 LYS A C 1
ATOM 733 O O . LYS A 1 87 ? 4.243 -11.481 2.866 1.00 87.44 87 LYS A O 1
ATOM 738 N N . TYR A 1 88 ? 4.671 -9.297 2.583 1.00 86.75 88 TYR A N 1
ATOM 739 C CA . TYR A 1 88 ? 3.564 -8.818 3.415 1.00 86.75 88 TYR A CA 1
ATOM 740 C C . TYR A 1 88 ? 2.251 -8.672 2.638 1.00 86.75 88 TYR A C 1
ATOM 742 O O . TYR A 1 88 ? 1.198 -8.519 3.258 1.00 86.75 88 TYR A O 1
ATOM 750 N N . HIS A 1 89 ? 2.282 -8.794 1.308 1.00 87.31 89 HIS A N 1
ATOM 751 C CA . HIS A 1 89 ? 1.132 -8.595 0.427 1.00 87.31 89 HIS A CA 1
ATOM 752 C C . HIS A 1 89 ? -0.104 -9.393 0.862 1.00 87.31 89 HIS A C 1
ATOM 754 O O . HIS A 1 89 ? -1.175 -8.827 1.076 1.00 87.31 89 HIS A O 1
ATOM 760 N N . LYS A 1 90 ? 0.062 -10.695 1.134 1.00 89.44 90 LYS A N 1
ATOM 761 C CA . LYS A 1 90 ? -1.030 -11.561 1.617 1.00 89.44 90 LYS A CA 1
ATOM 762 C C . LYS A 1 90 ? -1.622 -11.095 2.951 1.00 89.44 90 LYS A C 1
ATOM 764 O O . LYS A 1 90 ? -2.816 -11.263 3.182 1.00 89.44 90 LYS A O 1
ATOM 769 N N . SER A 1 91 ? -0.804 -10.530 3.840 1.00 91.25 91 SER A N 1
ATOM 770 C CA . SER A 1 91 ? -1.271 -9.989 5.123 1.00 91.25 91 SER A CA 1
ATOM 771 C C . SER A 1 91 ? -2.102 -8.723 4.909 1.00 91.25 91 SER A C 1
ATOM 773 O O . SER A 1 91 ? -3.195 -8.596 5.462 1.00 91.25 91 SER A O 1
ATOM 775 N N . HIS A 1 92 ? -1.633 -7.820 4.044 1.00 89.88 92 HIS A N 1
ATOM 776 C CA . HIS A 1 92 ? -2.352 -6.597 3.691 1.00 89.88 92 HIS A CA 1
ATOM 777 C C . HIS A 1 92 ? -3.698 -6.885 3.016 1.00 89.88 92 HIS A C 1
ATOM 779 O O . HIS A 1 92 ? -4.705 -6.297 3.404 1.00 89.88 92 HIS A O 1
ATOM 785 N N . LEU A 1 93 ? -3.754 -7.846 2.092 1.00 89.88 93 LEU A N 1
ATOM 786 C CA . LEU A 1 93 ? -5.000 -8.262 1.441 1.00 89.88 93 LEU A CA 1
ATOM 787 C C . LEU A 1 93 ? -6.021 -8.840 2.422 1.00 89.88 93 LEU A C 1
ATOM 789 O O . LEU A 1 93 ? -7.194 -8.479 2.363 1.00 89.88 93 LEU A O 1
ATOM 793 N N . LYS A 1 94 ? -5.578 -9.684 3.366 1.00 90.38 94 LYS A N 1
ATOM 794 C CA . LYS A 1 94 ? -6.450 -10.211 4.428 1.00 90.38 94 LYS A CA 1
ATOM 795 C C . LYS A 1 94 ? -7.013 -9.094 5.307 1.00 90.38 94 LYS A C 1
ATOM 797 O O . LYS A 1 94 ? -8.191 -9.130 5.638 1.00 90.38 94 LYS A O 1
ATOM 802 N N . ARG A 1 95 ? -6.195 -8.093 5.658 1.00 88.75 95 ARG A N 1
ATOM 803 C CA . ARG A 1 95 ? -6.621 -6.922 6.453 1.00 88.75 95 ARG A CA 1
ATOM 804 C C . ARG A 1 95 ? -7.613 -6.033 5.707 1.00 88.75 95 ARG A C 1
ATOM 806 O O . ARG A 1 95 ? -8.492 -5.453 6.338 1.00 88.75 95 ARG A O 1
ATOM 813 N N . LEU A 1 96 ? -7.460 -5.932 4.388 1.00 88.25 96 LEU A N 1
ATOM 814 C CA . LEU A 1 96 ? -8.363 -5.204 3.498 1.00 88.25 96 LEU A CA 1
ATOM 815 C C . LEU A 1 96 ? -9.603 -6.013 3.092 1.00 88.25 96 LEU A C 1
ATOM 817 O O . LEU A 1 96 ? -10.480 -5.463 2.434 1.00 88.25 96 LEU A O 1
ATOM 821 N N . GLU A 1 97 ? -9.680 -7.292 3.475 1.00 90.19 97 GLU A N 1
ATOM 822 C CA . GLU A 1 97 ? -10.761 -8.210 3.098 1.00 90.19 97 GLU A CA 1
ATOM 823 C C . GLU A 1 97 ? -10.937 -8.317 1.565 1.00 90.19 97 GLU A C 1
ATOM 825 O O . GLU A 1 97 ? -12.043 -8.500 1.057 1.00 90.19 97 GLU A O 1
ATOM 830 N N . ILE A 1 98 ? -9.836 -8.205 0.810 1.00 89.31 98 ILE A N 1
ATOM 831 C CA . ILE A 1 98 ? -9.857 -8.296 -0.654 1.00 89.31 98 ILE A CA 1
ATOM 832 C C . ILE A 1 98 ? -9.904 -9.774 -1.064 1.00 89.31 98 ILE A C 1
ATOM 834 O O . ILE A 1 98 ? -9.027 -10.548 -0.668 1.00 89.31 98 ILE A O 1
ATOM 838 N N . PRO A 1 99 ? -10.900 -10.193 -1.864 1.00 91.06 99 PRO A N 1
ATOM 839 C CA . PRO A 1 99 ? -10.990 -11.568 -2.324 1.00 91.06 99 PRO A CA 1
ATOM 840 C C . PRO A 1 99 ? -9.955 -11.856 -3.423 1.00 91.06 99 PRO A C 1
ATOM 842 O O . PRO A 1 99 ? -9.586 -10.983 -4.211 1.00 91.06 99 PRO A O 1
ATOM 845 N N . MET A 1 100 ? -9.518 -13.115 -3.503 1.00 90.31 100 MET A N 1
ATOM 846 C CA . MET A 1 100 ? -8.445 -13.575 -4.401 1.00 90.31 100 MET A CA 1
ATOM 847 C C . MET A 1 100 ? -8.694 -13.239 -5.883 1.00 90.31 100 MET A C 1
ATOM 849 O O . MET A 1 100 ? -7.770 -12.925 -6.626 1.00 90.31 100 MET A O 1
ATOM 853 N N . ASN A 1 101 ? -9.951 -13.273 -6.331 1.00 91.38 101 ASN A N 1
ATOM 854 C CA . ASN A 1 101 ? -10.311 -12.938 -7.710 1.00 91.38 101 ASN A CA 1
ATOM 855 C C . ASN A 1 101 ? -10.040 -11.462 -8.050 1.00 91.38 101 ASN A C 1
ATOM 857 O O . ASN A 1 101 ? -9.662 -11.153 -9.177 1.00 91.38 101 ASN A O 1
ATOM 861 N N . VAL A 1 102 ? -10.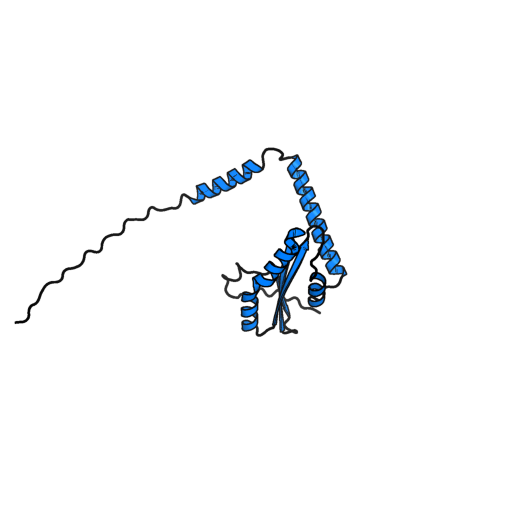209 -10.557 -7.083 1.00 90.62 102 VAL A N 1
ATOM 862 C CA . VAL A 1 102 ? -9.917 -9.129 -7.257 1.00 90.62 102 VAL A CA 1
ATOM 863 C C . VAL A 1 102 ? -8.409 -8.889 -7.258 1.00 90.62 102 VAL A C 1
ATOM 865 O O . VAL A 1 102 ? -7.932 -8.111 -8.078 1.00 90.62 102 VAL A O 1
ATOM 868 N N . GLU A 1 103 ? -7.646 -9.587 -6.412 1.00 89.69 103 GLU A N 1
ATOM 869 C CA . GLU A 1 103 ? -6.175 -9.546 -6.450 1.00 89.69 103 GLU A CA 1
ATOM 870 C C . GLU A 1 103 ? -5.647 -9.971 -7.829 1.00 89.69 103 GLU A C 1
ATOM 872 O O . GLU A 1 103 ? -4.882 -9.231 -8.451 1.00 89.69 103 GLU A O 1
ATOM 877 N N . ALA A 1 104 ? -6.111 -11.115 -8.340 1.00 90.75 104 ALA A N 1
ATOM 878 C CA . ALA A 1 104 ? -5.733 -11.610 -9.662 1.00 90.75 104 ALA A CA 1
ATOM 879 C C . ALA A 1 104 ? -6.110 -10.616 -10.773 1.00 90.75 104 ALA A C 1
ATOM 881 O O . ALA A 1 104 ? -5.334 -10.384 -11.700 1.00 90.75 104 ALA A O 1
ATOM 882 N N . TYR A 1 105 ? -7.274 -9.970 -10.659 1.00 92.38 105 TYR A N 1
ATOM 883 C CA . TYR A 1 105 ? -7.690 -8.925 -11.589 1.00 92.38 105 TYR A CA 1
ATOM 884 C C . TYR A 1 105 ? -6.748 -7.713 -11.554 1.00 92.38 105 TYR A C 1
ATOM 886 O O . TYR A 1 105 ? -6.289 -7.268 -12.606 1.00 92.38 105 TYR A O 1
ATOM 894 N N . ILE A 1 106 ? -6.394 -7.219 -10.365 1.00 88.75 106 ILE A N 1
ATOM 895 C CA . ILE A 1 106 ? -5.438 -6.114 -10.199 1.00 88.75 106 ILE A CA 1
ATOM 896 C C . ILE A 1 106 ? -4.081 -6.483 -10.813 1.00 88.75 106 ILE A C 1
ATOM 898 O O . ILE A 1 106 ? -3.536 -5.705 -11.597 1.00 88.75 106 ILE A O 1
ATOM 902 N N . GLN A 1 107 ? -3.565 -7.682 -10.525 1.00 90.38 107 GLN A N 1
ATOM 903 C CA . GLN A 1 107 ? -2.320 -8.191 -11.111 1.00 90.38 107 GLN A CA 1
ATOM 904 C C . GLN A 1 107 ? -2.392 -8.249 -12.640 1.00 90.38 107 GLN A C 1
ATOM 906 O O . GLN A 1 107 ? -1.475 -7.783 -13.316 1.00 90.38 107 GLN A O 1
ATOM 911 N N . SER A 1 108 ? -3.507 -8.734 -13.193 1.00 92.56 108 SER A N 1
ATOM 912 C CA . SER A 1 108 ? -3.707 -8.798 -14.643 1.00 92.56 108 SER A CA 1
ATOM 913 C C . SER A 1 108 ? -3.702 -7.414 -15.301 1.00 92.56 108 SER A C 1
ATOM 915 O O . SER A 1 108 ? -3.124 -7.252 -16.375 1.00 92.56 108 SER A O 1
ATOM 917 N N . ILE A 1 109 ? -4.284 -6.396 -14.651 1.00 90.25 109 ILE A N 1
ATOM 918 C CA . ILE A 1 109 ? -4.284 -5.019 -15.160 1.00 90.25 109 ILE A CA 1
ATOM 919 C C . ILE A 1 109 ? -2.869 -4.452 -15.170 1.00 90.25 109 ILE A C 1
ATOM 921 O O . ILE A 1 109 ? -2.485 -3.814 -16.150 1.00 90.25 109 ILE A O 1
ATOM 925 N N . VAL A 1 110 ? -2.106 -4.665 -14.094 1.00 89.12 110 VAL A N 1
ATOM 926 C CA . VAL A 1 110 ? -0.725 -4.178 -14.000 1.00 89.12 110 VAL A CA 1
ATOM 927 C C . VAL A 1 110 ? 0.124 -4.801 -15.102 1.00 89.12 110 VAL A C 1
ATOM 929 O O . VAL A 1 110 ? 0.706 -4.061 -15.888 1.00 89.12 110 VAL A O 1
ATOM 932 N N . LEU A 1 111 ? 0.093 -6.129 -15.246 1.00 90.94 111 LEU A N 1
ATOM 933 C CA . LEU A 1 111 ? 0.796 -6.839 -16.319 1.00 90.94 111 LEU A CA 1
ATOM 934 C C . LEU A 1 111 ? 0.380 -6.341 -17.709 1.00 90.94 111 LEU A C 1
ATOM 936 O O . LEU A 1 111 ? 1.231 -6.034 -18.542 1.00 90.94 111 LEU A O 1
ATOM 940 N N . LYS A 1 112 ? -0.928 -6.199 -17.956 1.00 91.25 112 LYS A N 1
ATOM 941 C CA . LYS A 1 112 ? -1.450 -5.703 -19.235 1.00 91.25 112 LYS A CA 1
ATOM 942 C C . LYS A 1 112 ? -0.931 -4.299 -19.554 1.00 91.25 112 LYS A C 1
ATOM 944 O O . LYS A 1 112 ? -0.445 -4.073 -20.658 1.00 91.25 112 LYS A O 1
ATOM 949 N N . LYS A 1 113 ? -0.984 -3.371 -18.594 1.00 87.75 113 LYS A N 1
ATOM 950 C CA . LYS A 1 113 ? -0.488 -1.996 -18.774 1.00 87.75 113 LYS A CA 1
ATOM 951 C C . LYS A 1 113 ? 1.022 -1.939 -18.972 1.00 87.75 113 LYS A C 1
ATOM 953 O O . LYS A 1 113 ? 1.486 -1.121 -19.767 1.00 87.75 113 LYS A O 1
ATOM 958 N N . THR A 1 114 ? 1.777 -2.803 -18.295 1.00 87.31 114 THR A N 1
ATOM 959 C CA . THR A 1 114 ? 3.222 -2.945 -18.510 1.00 87.31 114 THR A CA 1
ATOM 960 C C . THR A 1 114 ? 3.500 -3.353 -19.957 1.00 87.31 114 THR A C 1
ATOM 962 O O . THR A 1 114 ? 4.253 -2.674 -20.652 1.00 87.31 114 THR A O 1
ATOM 965 N N . VAL A 1 115 ? 2.835 -4.405 -20.448 1.00 88.44 115 VAL A N 1
ATOM 966 C CA . VAL A 1 115 ? 2.994 -4.890 -21.830 1.00 88.44 115 VAL A CA 1
ATOM 967 C C . VAL A 1 115 ? 2.587 -3.825 -22.848 1.00 88.44 115 VAL A C 1
ATOM 969 O O . VAL A 1 115 ? 3.313 -3.588 -23.813 1.00 88.44 115 VAL A O 1
ATOM 972 N N . GLU A 1 116 ? 1.459 -3.145 -22.633 1.00 88.50 116 GLU A N 1
ATOM 973 C CA . GLU A 1 116 ? 1.006 -2.048 -23.495 1.00 88.50 116 GLU A CA 1
ATOM 974 C C . GLU A 1 116 ? 2.047 -0.922 -23.558 1.00 88.50 116 GLU A C 1
ATOM 976 O O . GLU A 1 116 ? 2.410 -0.499 -24.657 1.00 88.50 116 GLU A O 1
ATOM 981 N N . THR A 1 117 ? 2.591 -0.504 -22.411 1.00 85.81 117 THR A N 1
ATOM 982 C CA . THR A 1 117 ? 3.626 0.540 -22.325 1.00 85.81 117 THR A CA 1
ATOM 983 C C . THR A 1 117 ? 4.896 0.141 -23.073 1.00 85.81 117 THR A C 1
ATOM 985 O O . THR A 1 117 ? 5.364 0.902 -23.914 1.00 85.81 117 THR A O 1
ATOM 988 N N . ILE A 1 118 ? 5.407 -1.075 -22.851 1.00 85.25 118 ILE A N 1
ATOM 989 C CA . ILE A 1 118 ? 6.609 -1.579 -23.537 1.00 85.25 118 ILE A CA 1
ATOM 990 C C . ILE A 1 118 ? 6.367 -1.686 -25.050 1.00 85.25 118 ILE A C 1
ATOM 992 O O . ILE A 1 118 ? 7.216 -1.311 -25.856 1.00 85.25 118 ILE A O 1
ATOM 996 N N . SER A 1 119 ? 5.190 -2.168 -25.463 1.00 82.00 119 SER A N 1
ATOM 997 C CA . SER A 1 119 ? 4.836 -2.278 -26.884 1.00 82.00 119 SER A CA 1
ATOM 998 C C . SER A 1 119 ? 4.706 -0.913 -27.567 1.00 82.00 119 SER A C 1
ATOM 1000 O O . SER A 1 119 ? 4.992 -0.772 -28.756 1.00 82.00 119 SER A O 1
ATOM 1002 N N . PHE A 1 120 ? 4.244 0.099 -26.832 1.00 80.69 120 PHE A N 1
ATOM 1003 C CA . PHE A 1 120 ? 4.156 1.470 -27.311 1.00 80.69 120 PHE A CA 1
ATOM 1004 C C . PHE A 1 120 ? 5.546 2.096 -27.437 1.00 80.69 120 PHE A C 1
ATOM 1006 O O . PHE A 1 120 ? 5.859 2.656 -28.485 1.00 80.69 120 PHE A O 1
ATOM 1013 N N . ASP A 1 121 ? 6.394 1.926 -26.425 1.00 76.88 121 ASP A N 1
ATOM 1014 C CA . ASP A 1 121 ? 7.763 2.439 -26.418 1.00 76.88 121 ASP A CA 1
ATOM 1015 C C . ASP A 1 121 ? 8.610 1.823 -27.542 1.00 76.88 121 ASP A C 1
ATOM 1017 O O . ASP A 1 121 ? 9.241 2.536 -28.318 1.00 76.88 121 ASP A O 1
ATOM 1021 N N . ARG A 1 122 ? 8.493 0.504 -27.757 1.00 72.94 122 ARG A N 1
ATOM 1022 C CA . ARG A 1 122 ? 9.144 -0.188 -28.881 1.00 72.94 122 ARG A CA 1
ATOM 1023 C C . ARG A 1 122 ? 8.702 0.341 -30.249 1.00 72.94 122 ARG A C 1
ATOM 1025 O O . ARG A 1 122 ? 9.517 0.397 -31.165 1.00 72.94 122 ARG A O 1
ATOM 1032 N N . ARG A 1 123 ? 7.425 0.708 -30.411 1.00 73.44 123 ARG A N 1
ATOM 1033 C CA . ARG A 1 123 ? 6.921 1.309 -31.660 1.00 73.44 123 ARG A CA 1
ATOM 1034 C C . ARG A 1 123 ? 7.460 2.723 -31.864 1.00 73.44 123 ARG A C 1
ATOM 1036 O O . ARG A 1 123 ? 7.806 3.060 -32.985 1.00 73.44 123 ARG A O 1
ATOM 1043 N N . ARG A 1 124 ? 7.599 3.515 -30.796 1.00 63.75 124 ARG A N 1
ATOM 1044 C CA . ARG A 1 124 ? 8.222 4.847 -30.863 1.00 63.75 124 ARG A CA 1
ATOM 1045 C C . ARG A 1 124 ? 9.718 4.785 -31.163 1.00 63.75 124 ARG A C 1
ATOM 1047 O O . ARG A 1 124 ? 10.185 5.553 -31.993 1.00 63.75 124 ARG A O 1
ATOM 1054 N N . GLY A 1 125 ? 10.442 3.844 -30.557 1.00 56.09 125 GLY A N 1
ATOM 1055 C CA . GLY A 1 125 ? 11.876 3.651 -30.792 1.00 56.09 125 GLY A CA 1
ATOM 1056 C C . GLY A 1 125 ? 12.233 3.238 -32.227 1.00 56.09 125 GLY A C 1
ATOM 1057 O O . GLY A 1 125 ? 13.366 3.446 -32.648 1.00 56.09 125 GLY A O 1
ATOM 1058 N N . LEU A 1 126 ? 11.274 2.705 -32.993 1.00 51.22 126 LEU A N 1
ATOM 1059 C CA . LEU A 1 126 ? 11.429 2.420 -34.425 1.00 51.22 126 LEU A CA 1
ATOM 1060 C C . LEU A 1 126 ? 11.318 3.677 -35.310 1.00 51.22 126 LEU A C 1
ATOM 1062 O O . LEU A 1 126 ? 11.932 3.700 -36.372 1.00 51.22 126 LEU A O 1
ATOM 1066 N N . ASP A 1 127 ? 10.626 4.728 -34.852 1.00 51.44 127 ASP A N 1
ATOM 1067 C CA . ASP A 1 127 ? 10.472 6.001 -35.578 1.00 51.44 127 ASP A CA 1
ATOM 1068 C C . ASP A 1 127 ? 11.428 7.109 -35.088 1.00 51.44 127 ASP A C 1
ATOM 1070 O O . ASP A 1 127 ? 11.608 8.120 -35.766 1.00 51.44 127 ASP A O 1
ATOM 1074 N N . SER A 1 128 ? 12.052 6.959 -33.911 1.00 53.66 128 SER A N 1
ATOM 1075 C CA . SER A 1 128 ? 12.792 8.044 -33.242 1.00 53.66 128 SER A CA 1
ATOM 1076 C C . SER A 1 128 ? 14.292 7.807 -33.064 1.00 53.66 128 SER A C 1
ATOM 1078 O O . SER A 1 128 ? 14.901 8.475 -32.228 1.00 53.66 128 SER A O 1
ATOM 1080 N N . GLY A 1 129 ? 14.896 6.893 -33.828 1.00 51.44 129 GLY A N 1
ATOM 1081 C CA . GLY A 1 129 ? 16.283 6.437 -33.663 1.00 51.44 129 GLY A CA 1
ATOM 1082 C C . GLY A 1 129 ? 17.397 7.497 -33.683 1.00 51.44 129 GLY A C 1
ATOM 1083 O O . GLY A 1 129 ? 18.541 7.110 -33.493 1.00 51.44 129 GLY A O 1
ATOM 1084 N N . LEU A 1 130 ? 17.117 8.795 -33.883 1.00 47.69 130 LEU A N 1
ATOM 1085 C CA . LEU A 1 130 ? 18.137 9.857 -33.836 1.00 47.69 130 LEU A CA 1
ATOM 1086 C C . LEU A 1 130 ? 17.707 11.207 -33.208 1.00 47.69 130 LEU A C 1
ATOM 1088 O O . LEU A 1 130 ? 18.574 12.044 -32.993 1.00 47.69 130 LEU A O 1
ATOM 1092 N N . ASN A 1 131 ? 16.426 11.457 -32.877 1.00 55.00 131 ASN A N 1
ATOM 1093 C CA . ASN A 1 131 ? 15.949 12.849 -32.677 1.00 55.00 131 ASN A CA 1
ATOM 1094 C C . ASN A 1 131 ? 15.251 13.156 -31.329 1.00 55.00 131 ASN A C 1
ATOM 1096 O O . ASN A 1 131 ? 14.868 14.301 -31.090 1.00 55.00 131 ASN A O 1
ATOM 1100 N N . ALA A 1 132 ? 15.024 12.173 -30.449 1.00 56.12 132 ALA A N 1
ATOM 1101 C CA . ALA A 1 132 ? 14.232 12.391 -29.225 1.00 56.12 132 ALA A CA 1
ATOM 1102 C C . ALA A 1 132 ? 15.038 12.993 -28.059 1.00 56.12 132 ALA A C 1
ATOM 1104 O O . ALA A 1 132 ? 14.489 13.747 -27.256 1.00 56.12 132 ALA A O 1
ATOM 1105 N N . GLU A 1 133 ? 16.333 12.692 -27.983 1.00 55.44 133 GLU A N 1
ATOM 1106 C CA . GLU A 1 133 ? 17.215 13.137 -26.897 1.00 55.44 133 GLU A CA 1
ATOM 1107 C C . GLU A 1 133 ? 17.505 14.647 -26.994 1.00 55.44 133 GLU A C 1
ATOM 1109 O O . GLU A 1 133 ? 17.408 15.367 -26.003 1.00 55.44 133 GLU A O 1
ATOM 1114 N N . GLU A 1 134 ? 17.664 15.174 -28.214 1.00 57.09 134 GLU A N 1
ATOM 1115 C CA . GLU A 1 134 ? 17.781 16.620 -28.458 1.00 57.09 134 GLU A CA 1
ATOM 1116 C C . GLU A 1 134 ? 16.505 17.405 -28.105 1.00 57.09 134 GLU A C 1
ATOM 1118 O O . GLU A 1 134 ? 16.564 18.598 -27.803 1.00 57.09 134 GLU A O 1
ATOM 1123 N N . SER A 1 135 ? 15.331 16.767 -28.158 1.00 66.19 135 SER A N 1
ATOM 1124 C CA . SER A 1 135 ? 14.050 17.4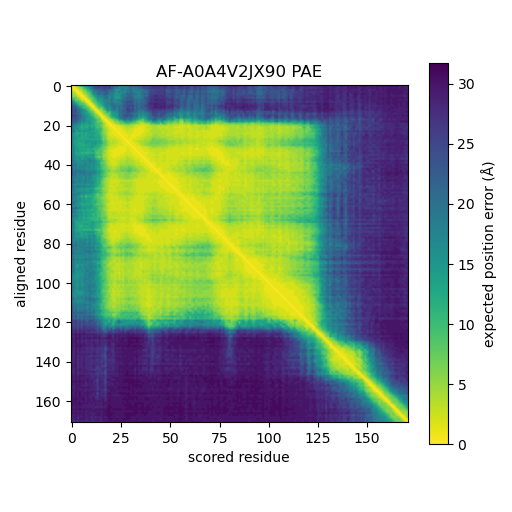58 -27.985 1.00 66.19 135 SER A CA 1
ATOM 1125 C C . SER A 1 135 ? 13.760 17.814 -26.527 1.00 66.19 135 SER A C 1
ATOM 1127 O O . SER A 1 135 ? 13.192 18.876 -26.270 1.00 66.19 135 SER A O 1
ATOM 1129 N N . TRP A 1 136 ? 14.123 16.947 -25.577 1.00 58.09 136 TRP A N 1
ATOM 1130 C CA . TRP A 1 136 ? 13.924 17.217 -24.150 1.00 58.09 136 TRP A CA 1
ATOM 1131 C C . TRP A 1 136 ? 14.987 18.171 -23.604 1.00 58.09 136 TRP A C 1
ATOM 1133 O O . TRP A 1 136 ? 14.633 19.065 -22.842 1.00 58.09 136 TRP A O 1
ATOM 1143 N N . GLU A 1 137 ? 16.236 18.063 -24.068 1.00 62.62 137 GLU A N 1
ATOM 1144 C CA . GLU A 1 137 ? 17.322 19.012 -23.771 1.00 62.62 137 GLU A CA 1
ATOM 1145 C C . GLU A 1 137 ? 16.977 20.437 -24.247 1.00 62.62 137 GLU A C 1
ATOM 1147 O O . GLU A 1 137 ? 17.075 21.393 -23.477 1.00 62.62 137 GLU A O 1
ATOM 1152 N N . ARG A 1 138 ? 16.463 20.597 -25.480 1.00 63.59 138 ARG A N 1
ATOM 1153 C CA . ARG A 1 138 ? 16.004 21.908 -25.989 1.00 63.59 138 ARG A CA 1
ATOM 1154 C C . ARG A 1 138 ? 14.801 22.452 -25.221 1.00 63.59 138 ARG A C 1
ATOM 1156 O O . ARG A 1 138 ? 14.728 23.656 -24.982 1.00 63.59 138 ARG A O 1
ATOM 1163 N N . ALA A 1 139 ? 13.863 21.587 -24.831 1.00 65.81 139 ALA A N 1
ATOM 1164 C CA . ALA A 1 139 ? 12.700 21.990 -24.044 1.00 65.81 139 ALA A CA 1
ATOM 1165 C C . ALA A 1 139 ? 13.092 22.427 -22.620 1.00 65.81 139 ALA A C 1
ATOM 1167 O O . ALA A 1 139 ? 12.609 23.453 -22.147 1.00 65.81 139 ALA A O 1
ATOM 1168 N N . LEU A 1 140 ? 14.003 21.700 -21.962 1.00 62.81 140 LEU A N 1
ATOM 1169 C CA . LEU A 1 140 ? 14.560 22.057 -20.652 1.00 62.81 140 LEU A CA 1
ATOM 1170 C C . LEU A 1 140 ? 15.363 23.361 -20.714 1.00 62.81 140 LEU A C 1
ATOM 1172 O O . LEU A 1 140 ? 15.141 24.237 -19.879 1.00 62.81 140 LEU A O 1
ATOM 1176 N N . MET A 1 141 ? 16.215 23.549 -21.728 1.00 60.09 141 MET A N 1
ATOM 1177 C CA . MET A 1 141 ? 16.942 24.811 -21.914 1.00 60.09 141 MET A CA 1
ATOM 1178 C C . MET A 1 141 ? 16.010 26.006 -22.156 1.00 60.09 141 MET A C 1
ATOM 1180 O O . MET A 1 141 ? 16.234 27.072 -21.586 1.00 60.09 141 MET A O 1
ATOM 1184 N N . GLY A 1 142 ? 14.942 25.843 -22.946 1.00 65.56 142 GLY A N 1
ATOM 1185 C CA . GLY A 1 142 ? 13.965 26.913 -23.188 1.00 65.56 142 GLY A CA 1
ATOM 1186 C C . GLY A 1 142 ? 13.223 27.360 -21.922 1.00 65.56 142 GLY A C 1
ATOM 1187 O O . GLY A 1 142 ? 12.928 28.543 -21.762 1.00 65.56 142 GLY A O 1
ATOM 1188 N N . VAL A 1 143 ? 12.970 26.432 -20.995 1.00 59.19 143 VAL A N 1
ATOM 1189 C CA . VAL A 1 143 ? 12.348 26.723 -19.692 1.00 59.19 143 VAL A CA 1
ATOM 1190 C C . VAL A 1 143 ? 13.329 27.418 -18.742 1.00 59.19 143 VAL A C 1
ATOM 1192 O O . VAL A 1 143 ? 12.929 28.340 -18.035 1.00 59.19 143 VAL A O 1
ATOM 1195 N N . ILE A 1 144 ? 14.607 27.026 -18.746 1.00 62.75 144 ILE A N 1
ATOM 1196 C CA . ILE A 1 144 ? 15.645 27.630 -17.893 1.00 62.75 144 ILE A CA 1
ATOM 119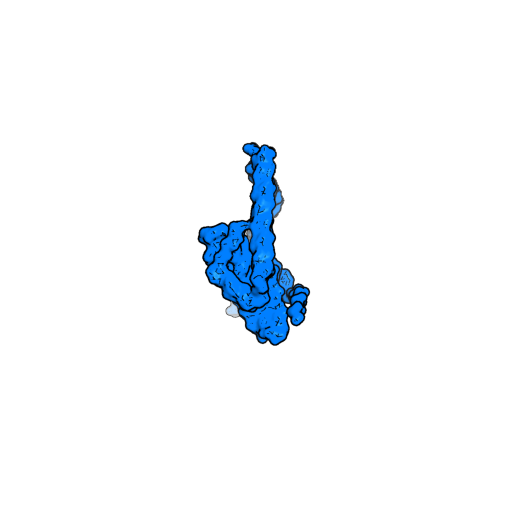7 C C . ILE A 1 144 ? 15.911 29.084 -18.313 1.00 62.75 144 ILE A C 1
ATOM 1199 O O . ILE A 1 144 ? 15.811 29.981 -17.481 1.00 62.75 144 ILE A O 1
ATOM 1203 N N . ILE A 1 145 ? 16.120 29.339 -19.611 1.00 56.19 145 ILE A N 1
ATOM 1204 C CA . ILE A 1 145 ? 16.359 30.695 -20.142 1.00 56.19 145 ILE A CA 1
ATOM 1205 C C . ILE A 1 145 ? 15.123 31.594 -19.957 1.00 56.19 145 ILE A C 1
ATOM 1207 O O . ILE A 1 145 ? 15.248 32.780 -19.660 1.00 56.19 145 ILE A O 1
ATOM 1211 N N . GLY A 1 146 ? 13.911 31.035 -20.078 1.00 51.72 146 GLY A N 1
ATOM 1212 C CA . GLY A 1 146 ? 12.669 31.767 -19.810 1.00 51.72 146 GLY A CA 1
ATOM 1213 C C . GLY A 1 146 ? 12.459 32.134 -18.334 1.00 51.72 146 GLY A C 1
ATOM 1214 O O . GLY A 1 146 ? 11.709 33.065 -18.048 1.00 51.72 146 GLY A O 1
ATOM 1215 N N . SER A 1 147 ? 13.123 31.435 -17.407 1.00 45.78 147 SER A N 1
ATOM 1216 C CA . SER A 1 147 ? 13.008 31.660 -15.958 1.00 45.78 147 SER A CA 1
ATOM 1217 C C . SER A 1 147 ? 14.021 32.682 -15.421 1.00 45.78 147 SER A C 1
ATOM 1219 O O . SER A 1 147 ? 13.769 33.288 -14.385 1.00 45.78 147 SER A O 1
ATOM 1221 N N . GLU A 1 148 ? 15.132 32.923 -16.128 1.00 50.94 148 GLU A N 1
ATOM 1222 C CA . GLU A 1 148 ? 16.178 33.888 -15.736 1.00 50.94 148 GLU A CA 1
ATOM 1223 C C . GLU A 1 148 ? 15.854 35.356 -16.082 1.00 50.94 148 GLU A C 1
ATOM 1225 O O . GLU A 1 148 ? 16.557 36.260 -15.641 1.00 50.94 148 GLU A O 1
ATOM 1230 N N . MET A 1 149 ? 14.778 35.645 -16.825 1.00 49.84 149 MET A N 1
ATOM 1231 C CA . MET A 1 149 ? 14.433 37.024 -17.226 1.00 49.84 149 MET A CA 1
ATOM 1232 C C . MET A 1 149 ? 13.615 37.822 -16.190 1.00 49.84 149 MET A C 1
ATOM 1234 O O . MET A 1 149 ? 13.171 38.930 -16.486 1.00 49.84 149 MET A O 1
ATOM 1238 N N . HIS A 1 150 ? 13.435 37.302 -14.972 1.00 43.34 150 HIS A N 1
ATOM 1239 C CA . HIS A 1 150 ? 12.775 38.010 -13.868 1.00 43.34 150 HIS A CA 1
ATOM 1240 C C . HIS A 1 150 ? 13.655 38.069 -12.607 1.00 43.34 150 HIS A C 1
ATOM 1242 O O . HIS A 1 150 ? 13.257 37.631 -11.533 1.00 43.34 150 HIS A O 1
ATOM 1248 N N . GLU A 1 151 ? 14.835 38.678 -12.716 1.00 42.78 151 GLU A N 1
ATOM 1249 C CA . GLU A 1 151 ? 15.466 39.336 -11.567 1.00 42.78 151 GLU A CA 1
ATOM 1250 C C . GLU A 1 151 ? 15.488 40.849 -11.818 1.00 42.78 151 GLU A C 1
ATOM 1252 O O . GLU A 1 151 ? 16.264 41.367 -12.620 1.00 42.78 151 GLU A O 1
ATOM 1257 N N . GLU A 1 152 ? 14.583 41.572 -11.152 1.00 42.50 152 GLU A N 1
ATOM 1258 C CA . GLU A 1 152 ? 14.721 43.020 -11.002 1.00 42.50 152 GLU A CA 1
ATOM 1259 C C . GLU A 1 152 ? 16.005 43.317 -10.204 1.00 42.50 152 GLU A C 1
ATOM 1261 O O . GLU A 1 152 ? 16.252 42.670 -9.181 1.00 42.50 152 GLU A O 1
ATOM 1266 N N . PRO A 1 153 ? 16.830 44.297 -10.615 1.00 39.84 153 PRO A N 1
ATOM 1267 C CA . PRO A 1 153 ? 18.034 44.642 -9.877 1.00 39.84 153 PRO A CA 1
ATOM 1268 C C . PRO A 1 153 ? 17.669 45.240 -8.511 1.00 39.84 153 PRO A C 1
ATOM 1270 O O . PRO A 1 153 ? 16.926 46.217 -8.410 1.00 39.84 153 PRO A O 1
ATOM 1273 N N . ILE A 1 154 ? 18.231 44.655 -7.453 1.00 46.00 154 ILE A N 1
ATOM 1274 C CA . ILE A 1 154 ? 18.070 45.091 -6.062 1.00 46.00 154 ILE A CA 1
ATOM 1275 C C . ILE A 1 154 ? 18.560 46.550 -5.921 1.00 46.00 154 ILE A C 1
ATOM 1277 O O . ILE A 1 154 ? 19.716 46.832 -6.250 1.00 46.00 154 ILE A O 1
ATOM 1281 N N . PRO A 1 155 ? 17.741 47.494 -5.415 1.00 39.59 155 PRO A N 1
ATOM 1282 C CA . PRO A 1 155 ? 18.177 48.872 -5.209 1.00 39.59 155 PRO A CA 1
ATOM 1283 C C . PRO A 1 155 ? 19.087 48.990 -3.967 1.00 39.59 155 PRO A C 1
ATOM 1285 O O . PRO A 1 155 ? 18.853 48.312 -2.963 1.00 39.59 155 PRO A O 1
ATOM 1288 N N . PRO A 1 156 ? 20.112 49.865 -3.985 1.00 39.91 156 PRO A N 1
ATOM 1289 C CA . PRO A 1 156 ? 21.060 49.986 -2.881 1.00 39.91 156 PRO A CA 1
ATOM 1290 C C . PRO A 1 156 ? 20.428 50.610 -1.624 1.00 39.91 156 PRO A C 1
ATOM 1292 O O . PRO A 1 156 ? 19.689 51.596 -1.681 1.00 39.91 156 PRO A O 1
ATOM 1295 N N . LEU A 1 157 ? 20.764 50.018 -0.475 1.00 36.50 157 LEU A N 1
ATOM 1296 C CA . LEU A 1 157 ? 20.330 50.384 0.874 1.00 36.50 157 LEU A CA 1
ATOM 1297 C C . LEU A 1 157 ? 20.806 51.810 1.235 1.00 36.50 157 LEU A C 1
ATOM 1299 O O . LEU A 1 157 ? 22.005 52.080 1.245 1.00 36.50 157 LEU A O 1
ATOM 1303 N N . LYS A 1 158 ? 19.883 52.731 1.549 1.00 44.28 158 LYS A N 1
ATOM 1304 C CA . LYS A 1 158 ? 20.221 54.068 2.075 1.00 44.28 158 LYS A CA 1
ATOM 1305 C C . LYS A 1 158 ? 20.684 53.966 3.532 1.00 44.28 158 LYS A C 1
ATOM 1307 O O . LYS A 1 158 ? 19.942 53.478 4.381 1.00 44.28 158 LYS A O 1
ATOM 1312 N N . GLU A 1 159 ? 21.873 54.488 3.820 1.00 42.34 159 GLU A N 1
ATOM 1313 C CA . GLU A 1 159 ? 22.377 54.697 5.179 1.00 42.34 159 GLU A CA 1
ATOM 1314 C C . GLU A 1 159 ? 21.482 55.683 5.949 1.00 42.34 159 GLU A C 1
ATOM 1316 O O . GLU A 1 159 ? 21.226 56.809 5.509 1.00 42.34 159 GLU A O 1
ATOM 1321 N N . ALA A 1 160 ? 20.999 55.252 7.115 1.00 36.78 160 ALA A N 1
ATOM 1322 C CA . ALA A 1 160 ? 20.270 56.092 8.052 1.00 36.78 160 ALA A CA 1
ATOM 1323 C C . ALA A 1 160 ? 21.244 57.061 8.739 1.00 36.78 160 ALA A C 1
ATOM 1325 O O . ALA A 1 160 ? 22.103 56.654 9.524 1.00 36.78 160 ALA A O 1
ATOM 1326 N N . LYS A 1 161 ? 21.102 58.355 8.446 1.00 40.69 161 LYS A N 1
ATOM 1327 C CA . LYS A 1 161 ? 21.780 59.427 9.180 1.00 40.69 161 LYS A CA 1
ATOM 1328 C C . LYS A 1 161 ? 21.257 59.452 10.619 1.00 40.69 161 LYS A C 1
ATOM 1330 O O . LYS A 1 161 ? 20.050 59.527 10.830 1.00 40.69 161 LYS A O 1
ATOM 1335 N N . ARG A 1 162 ? 22.168 59.382 11.594 1.00 43.56 162 ARG A N 1
ATOM 1336 C CA . ARG A 1 162 ? 21.877 59.681 13.002 1.00 43.56 162 ARG A CA 1
ATOM 1337 C C . ARG A 1 162 ? 21.571 61.170 13.139 1.00 43.56 162 ARG A C 1
ATOM 1339 O O . ARG A 1 162 ? 22.340 62.004 12.672 1.00 43.56 162 ARG A O 1
ATOM 1346 N N . GLU A 1 163 ? 20.449 61.458 13.774 1.00 40.19 163 GLU A N 1
ATOM 1347 C CA . GLU A 1 163 ? 20.034 62.777 14.233 1.00 40.19 163 GLU A CA 1
ATOM 1348 C C . GLU A 1 163 ? 20.792 63.071 15.540 1.00 40.19 163 GLU A C 1
ATOM 1350 O O . GLU A 1 163 ? 20.626 62.367 16.537 1.00 40.19 163 GLU A O 1
ATOM 1355 N N . GLU A 1 164 ? 21.715 64.036 15.505 1.00 42.34 164 GLU A N 1
ATOM 1356 C CA . GLU A 1 164 ? 22.267 64.666 16.707 1.00 42.34 164 GLU A CA 1
ATOM 1357 C C . GLU A 1 164 ? 21.235 65.672 17.219 1.00 42.34 164 GLU A C 1
ATOM 1359 O O . GLU A 1 164 ? 20.948 66.647 16.526 1.00 42.34 164 GLU A O 1
ATOM 1364 N N . ASP A 1 165 ? 20.705 65.456 18.424 1.00 42.38 165 ASP A N 1
ATOM 1365 C CA . ASP A 1 165 ? 19.956 66.482 19.150 1.00 42.38 165 ASP A CA 1
ATOM 1366 C C . ASP A 1 165 ? 20.747 66.941 20.384 1.00 42.38 165 ASP A C 1
ATOM 1368 O O . ASP A 1 165 ? 21.374 66.153 21.100 1.00 42.38 165 ASP A O 1
ATOM 1372 N N . GLY A 1 166 ? 20.790 68.259 20.552 1.00 42.31 166 GLY A N 1
ATOM 1373 C CA . GLY A 1 166 ? 21.790 68.987 21.320 1.00 42.31 166 GLY A CA 1
ATOM 1374 C C . GLY A 1 166 ? 21.509 69.115 22.821 1.00 42.31 166 GLY A C 1
ATOM 1375 O O . GLY A 1 166 ? 20.403 69.397 23.266 1.00 42.31 166 GLY A O 1
ATOM 1376 N N . VAL A 1 167 ? 22.593 68.965 23.587 1.00 44.34 167 VAL A N 1
ATOM 1377 C CA . VAL A 1 167 ? 22.986 69.642 24.842 1.00 44.34 167 VAL A CA 1
ATOM 1378 C C . VAL A 1 167 ? 21.914 70.441 25.605 1.00 44.34 167 VAL A C 1
ATOM 1380 O O . VAL A 1 167 ? 21.527 71.521 25.164 1.00 44.34 167 VAL A O 1
ATOM 1383 N N . LYS A 1 168 ? 21.663 70.065 26.874 1.00 47.81 168 LYS A N 1
ATOM 1384 C CA . LYS A 1 168 ? 21.507 71.033 27.985 1.00 47.81 168 LYS A CA 1
ATOM 1385 C C . LYS A 1 168 ? 22.167 70.551 29.281 1.00 47.81 168 LYS A C 1
ATOM 1387 O O . LYS A 1 168 ? 21.807 69.526 29.850 1.00 47.81 168 LYS A O 1
ATOM 1392 N N . ILE A 1 169 ? 23.133 71.352 29.726 1.00 41.41 169 ILE A N 1
ATOM 1393 C CA . ILE A 1 169 ? 23.803 71.329 31.028 1.00 41.41 169 ILE A CA 1
ATOM 1394 C C . ILE A 1 169 ? 22.871 71.965 32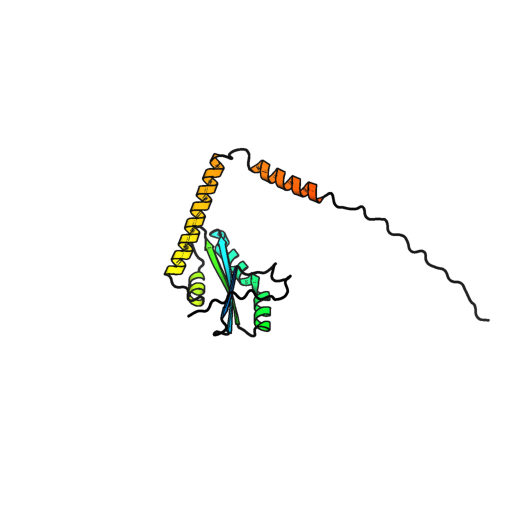.072 1.00 41.41 169 ILE A C 1
ATOM 1396 O O . ILE A 1 169 ? 22.272 73.006 31.816 1.00 41.41 169 ILE A O 1
ATOM 1400 N N . LEU A 1 170 ? 22.776 71.346 33.250 1.00 40.56 170 LEU A N 1
ATOM 1401 C C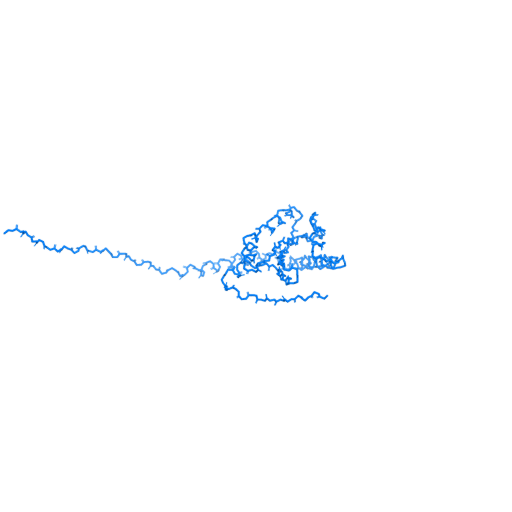A . LEU A 1 170 ? 22.201 71.924 34.468 1.00 40.56 170 LEU A CA 1
ATOM 1402 C C . LEU A 1 170 ? 23.293 72.685 35.236 1.00 40.56 170 LEU A C 1
ATOM 1404 O O . LEU A 1 170 ? 24.121 72.038 35.878 1.00 40.56 170 LEU A O 1
ATOM 1408 N N . LYS A 1 171 ? 23.277 74.023 35.190 1.00 41.03 171 LYS A N 1
ATOM 1409 C CA . LYS A 1 171 ? 23.332 74.919 36.363 1.00 41.03 171 LYS A CA 1
ATOM 1410 C C . LYS A 1 171 ? 23.161 76.377 35.956 1.00 41.03 171 LYS A C 1
ATOM 1412 O O . LYS A 1 171 ? 23.787 76.772 34.952 1.00 41.03 171 LYS A O 1
#

pLDDT: mean 72.97, std 22.0, range [25.84, 93.94]

Organism: NCBI:txid1176355

Nearest PDB structures (foldseek):
  5mv0-assembly1_A  TM=5.175E-01  e=7.039E-03  CAS virus
  7pnt-assembly1_a  TM=4.742E-01  e=6.825E-01  Mus musculus
  8csu-assembly1_6  TM=4.639E-01  e=7.792E-01  Homo sapiens
  7pnu-assembly1_a  TM=3.996E-01  e=4.016E-01  Mus musculus
  7pnx-assembly1_a  TM=2.952E-01  e=9.507E-01  Homo sapiens

Foldseek 3Di:
DDDFPPDPDPDDPPPCVPQPAPDWGQDPVQQEIEGEHEEEDAPVCQVVQQVCQQCSCVVVQVVCCVVSVGHYHYHYFYAYLQLHGDPCNVVSCVVVVPDPVVSVVVSVVSVVVSVVVVVVVVVVCVVCVDPDVVVVVVVVVVVVVVVVPPDDDDDDDDDDDDDDDDDDDDD

Solvent-accessible surface area (backbone atoms only — not comparable to full-atom values): 10600 Å² total; per-residue (Å²): 135,87,75,84,66,86,70,84,73,90,64,68,83,71,63,51,74,78,67,62,64,79,39,78,45,68,39,79,88,76,43,32,37,40,39,34,40,74,41,79,42,56,79,90,46,44,68,60,53,38,54,52,51,44,57,69,45,55,69,58,37,52,53,49,23,66,75,68,71,30,52,58,44,69,43,51,50,46,34,27,57,84,56,54,65,50,92,58,47,67,59,53,34,60,76,68,68,57,54,70,69,58,53,52,47,54,42,49,50,47,38,49,52,44,52,51,50,53,56,50,50,58,57,47,55,72,77,42,83,85,59,58,72,63,50,55,55,54,52,52,50,54,51,52,61,66,60,67,78,75,71,80,83,83,78,84,84,81,82,82,79,82,83,86,80,82,88,84,85,91,130

Mean predicted aligned error: 16.36 Å